Protein AF-A0A8D2QQG3-F1 (afdb_monomer)

InterPro domains:
  IPR013783 Immunoglobulin-like fold [G3DSA:2.60.40.10] (27-71)
  IPR036116 Fibronectin type III superfamily [SSF49265] (28-70)
  IPR048668 Cytokine receptor common subunit beta, N-terminal [PF21460] (30-70)

Secondary structure (DSSP, 8-state):
--HHHHHHHHHHHHHHHHS-GGGGSSS--HHHHH-EEEE-SSS-EEEE----HHHHTT----PPP------

Radius of gyration: 18.13 Å; Cα contacts (8 Å, |Δi|>4): 34; chains: 1; bounding box: 31×28×48 Å

Nearest PDB structures (foldseek):
  1ntm-assembly1_I-2  TM=3.287E-01  e=7.616E+00  Bos taurus
  1sqq-assembly1_I-2  TM=3.696E-01  e=8.143E+00  Bos taurus
  9c57-assembly1_K  TM=2.226E-01  e=4.764E+00  Homo sapiens

Structure (mmCIF, N/CA/C/O backbone):
data_AF-A0A8D2QQG3-F1
#
_entry.id   AF-A0A8D2QQG3-F1
#
loop_
_atom_site.group_PDB
_atom_site.id
_atom_site.type_symbol
_atom_site.label_atom_id
_atom_site.label_alt_id
_atom_site.label_comp_id
_atom_site.label_asym_id
_atom_site.label_entity_id
_atom_site.label_seq_id
_atom_site.pdbx_PDB_ins_code
_atom_site.Cartn_x
_atom_site.Cartn_y
_atom_site.Cartn_z
_atom_site.occupancy
_atom_site.B_iso_or_equiv
_atom_site.auth_seq_id
_atom_site.auth_comp_id
_atom_site.auth_asym_id
_atom_site.auth_atom_id
_atom_site.pdbx_PDB_model_num
ATOM 1 N N . THR A 1 1 ? -17.775 -10.776 29.469 1.00 45.84 1 THR A N 1
ATOM 2 C CA . THR A 1 1 ? -17.131 -10.276 28.231 1.00 45.84 1 THR A CA 1
ATOM 3 C C . THR A 1 1 ? -17.633 -8.904 27.771 1.00 45.84 1 THR A C 1
ATOM 5 O O . THR A 1 1 ? -17.152 -8.429 26.755 1.00 45.84 1 THR A O 1
ATOM 8 N N . ALA A 1 2 ? -18.538 -8.235 28.507 1.00 41.25 2 ALA A N 1
ATOM 9 C CA . ALA A 1 2 ? -18.992 -6.864 28.213 1.00 41.25 2 ALA A CA 1
ATOM 10 C C . ALA A 1 2 ? -18.155 -5.778 28.927 1.00 41.25 2 ALA A C 1
ATOM 12 O O . ALA A 1 2 ? -17.875 -4.734 28.350 1.00 41.25 2 ALA A O 1
ATOM 13 N N . THR A 1 3 ? -17.643 -6.088 30.120 1.00 39.00 3 THR A N 1
ATOM 14 C CA . THR A 1 3 ? -16.850 -5.183 30.968 1.00 39.00 3 THR A CA 1
ATOM 15 C C . THR A 1 3 ? -15.539 -4.724 30.321 1.00 39.00 3 THR A C 1
ATOM 17 O O . THR A 1 3 ? -15.223 -3.544 30.342 1.00 39.00 3 THR A O 1
ATOM 20 N N . HIS A 1 4 ? -14.825 -5.622 29.636 1.00 43.81 4 HIS A N 1
ATOM 21 C CA . HIS A 1 4 ? -13.541 -5.301 28.997 1.00 43.81 4 HIS A CA 1
ATOM 22 C C . HIS A 1 4 ? -13.681 -4.349 27.789 1.00 43.81 4 HIS A C 1
ATOM 24 O O . HIS A 1 4 ? -12.743 -3.635 27.444 1.00 43.81 4 HIS A O 1
ATOM 30 N N . LYS A 1 5 ? -14.854 -4.335 27.134 1.00 40.16 5 LYS A N 1
ATOM 31 C CA . LYS A 1 5 ? -15.157 -3.468 25.981 1.00 40.16 5 LYS A CA 1
ATOM 32 C C . LYS A 1 5 ? -15.585 -2.070 26.439 1.00 40.16 5 LYS A C 1
ATOM 34 O O . LYS A 1 5 ? -15.195 -1.076 25.828 1.00 40.16 5 LYS A O 1
ATOM 39 N N . GLU A 1 6 ? -16.337 -1.994 27.535 1.00 42.78 6 GLU A N 1
ATOM 40 C CA . GLU A 1 6 ? -16.737 -0.738 28.184 1.00 42.78 6 GLU A CA 1
ATOM 41 C C . GLU A 1 6 ? -15.544 -0.030 28.840 1.0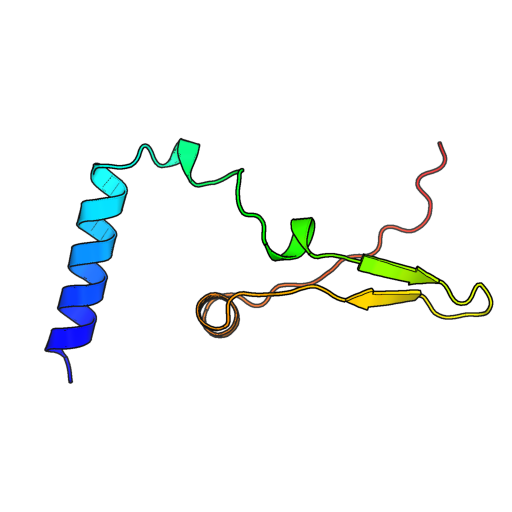0 42.78 6 GLU A C 1
ATOM 43 O O . GLU A 1 6 ? -15.392 1.183 28.680 1.00 42.78 6 GLU A O 1
ATOM 48 N N . GLU A 1 7 ? -14.645 -0.779 29.490 1.00 50.50 7 GLU A N 1
ATOM 49 C CA . GLU A 1 7 ? -13.389 -0.244 30.032 1.00 50.50 7 GLU A CA 1
ATOM 50 C C . GLU A 1 7 ? -12.486 0.299 28.922 1.00 50.50 7 GLU A C 1
ATOM 52 O O . GLU A 1 7 ? -12.016 1.431 29.014 1.00 50.50 7 GLU A O 1
ATOM 57 N N . MET A 1 8 ? -12.316 -0.444 27.824 1.00 52.47 8 MET A N 1
ATOM 58 C CA . MET A 1 8 ? -11.505 -0.004 26.683 1.00 52.47 8 MET A CA 1
ATOM 59 C C . MET A 1 8 ? -12.087 1.254 26.015 1.00 52.47 8 MET A C 1
ATOM 61 O O . MET A 1 8 ? -11.344 2.175 25.683 1.00 52.47 8 MET A O 1
ATOM 65 N N . THR A 1 9 ? -13.418 1.355 25.910 1.00 52.00 9 THR A N 1
ATOM 66 C CA . THR A 1 9 ? -14.107 2.549 25.383 1.00 52.00 9 THR A CA 1
ATOM 67 C C . THR A 1 9 ? -13.939 3.756 26.314 1.00 52.00 9 THR A C 1
ATOM 69 O O . THR A 1 9 ? -13.642 4.858 25.857 1.00 52.00 9 THR A O 1
ATOM 72 N N . THR A 1 10 ? -14.068 3.554 27.629 1.00 53.59 10 THR A N 1
ATOM 73 C CA . THR A 1 10 ? -13.944 4.618 28.641 1.00 53.59 10 THR A CA 1
ATOM 74 C C . THR A 1 10 ? -12.508 5.137 28.749 1.00 53.59 10 THR A C 1
ATOM 76 O O . THR A 1 10 ? -12.293 6.347 28.792 1.00 53.59 10 THR A O 1
ATOM 79 N N . ILE A 1 11 ? -11.512 4.246 28.708 1.00 60.31 11 ILE A N 1
ATOM 80 C CA . ILE A 1 11 ? -10.086 4.608 28.667 1.00 60.31 11 ILE A CA 1
ATOM 81 C C . ILE A 1 11 ? -9.772 5.406 27.392 1.00 60.31 11 ILE A C 1
ATOM 83 O O . ILE A 1 11 ? -9.062 6.408 27.456 1.00 60.31 11 ILE A O 1
ATOM 87 N N . CYS A 1 12 ? -10.343 5.019 26.248 1.00 54.97 12 CYS A N 1
ATOM 88 C CA . CYS A 1 12 ? -10.161 5.726 24.980 1.00 54.97 12 CYS A CA 1
ATOM 89 C C . CYS A 1 12 ? -10.779 7.140 24.998 1.00 54.97 12 CYS A C 1
ATOM 91 O O . CYS A 1 12 ? -10.189 8.087 24.484 1.00 54.97 12 CYS A O 1
ATOM 93 N N . LEU A 1 13 ? -11.940 7.318 25.635 1.00 57.47 13 LEU A N 1
ATOM 94 C CA . LEU A 1 13 ? -12.566 8.637 25.796 1.00 57.47 13 LEU A CA 1
ATOM 95 C C . LEU A 1 13 ? -11.765 9.548 26.743 1.00 57.47 13 LEU A C 1
ATOM 97 O O . LEU A 1 13 ? -11.583 10.729 26.449 1.00 57.47 13 LEU A O 1
ATOM 101 N N . LEU A 1 14 ? -11.242 9.006 27.848 1.00 58.75 14 LEU A N 1
ATOM 102 C CA . LEU A 1 14 ? -10.442 9.759 28.824 1.00 58.75 14 LEU A CA 1
ATOM 103 C C . LEU A 1 14 ? -9.091 10.228 28.254 1.00 58.75 14 LEU A C 1
ATOM 105 O O . LEU A 1 14 ? -8.630 11.330 28.575 1.00 58.75 14 LEU A O 1
ATOM 109 N N . THR A 1 15 ? -8.469 9.440 27.373 1.00 57.09 15 THR A N 1
ATOM 110 C CA . THR A 1 15 ? -7.231 9.842 26.685 1.00 57.09 15 THR A CA 1
ATOM 111 C C . THR A 1 15 ? -7.487 10.893 25.602 1.00 57.09 15 THR A C 1
ATOM 113 O O . THR A 1 15 ? -6.703 11.835 25.498 1.00 57.09 15 THR A O 1
ATOM 116 N N . MET A 1 16 ? -8.604 10.834 24.867 1.00 53.31 16 MET A N 1
ATOM 117 C CA . MET A 1 16 ? -8.946 11.856 23.862 1.00 53.31 16 MET A CA 1
ATOM 118 C C . MET A 1 16 ? -9.205 13.256 24.449 1.00 53.31 16 MET A C 1
ATOM 120 O O . MET A 1 16 ? -8.950 14.247 23.773 1.00 53.31 16 MET A O 1
ATOM 124 N N . VAL A 1 17 ? -9.672 13.368 25.700 1.00 55.78 17 VAL A N 1
ATOM 125 C CA . VAL A 1 17 ? -9.879 14.672 26.372 1.00 55.78 17 VAL A CA 1
ATOM 126 C C . VAL A 1 17 ? -8.560 15.279 26.874 1.00 55.78 17 VAL A C 1
ATOM 128 O O . VAL A 1 17 ? -8.421 16.499 26.935 1.00 55.78 17 VAL A O 1
ATOM 131 N N . SER A 1 18 ? -7.574 14.441 27.205 1.00 54.31 18 SER A N 1
ATOM 132 C CA . SER A 1 18 ? -6.284 14.877 27.769 1.00 54.31 18 SER A CA 1
ATOM 133 C C . SER A 1 18 ? -5.206 15.122 26.705 1.00 54.31 18 SER A C 1
ATOM 135 O O . SER A 1 18 ? -4.203 15.789 26.964 1.00 54.31 18 SER A O 1
ATOM 137 N N . ILE A 1 19 ? -5.399 14.595 25.496 1.00 54.84 19 ILE A N 1
ATOM 138 C CA . ILE A 1 19 ? -4.489 14.742 24.364 1.00 54.84 19 ILE A CA 1
ATOM 139 C C . ILE A 1 19 ? -5.195 15.627 23.340 1.00 54.84 19 ILE A C 1
ATOM 141 O O . ILE A 1 19 ? -6.191 15.213 22.764 1.00 54.84 19 ILE A O 1
ATOM 145 N N . ASN A 1 20 ? -4.696 16.846 23.098 1.00 49.75 20 ASN A N 1
ATOM 146 C CA . ASN A 1 20 ? -5.249 17.725 22.061 1.00 49.75 20 ASN A CA 1
ATOM 147 C C . ASN A 1 20 ? -5.434 16.929 20.748 1.00 49.75 20 ASN A C 1
ATOM 149 O O . ASN A 1 20 ? -4.424 16.488 20.185 1.00 49.75 20 ASN A O 1
ATOM 153 N N . PRO A 1 21 ? -6.668 16.749 20.240 1.00 49.81 21 PRO A N 1
ATOM 154 C CA . PRO A 1 21 ? -6.960 15.802 19.156 1.00 49.81 21 PRO A CA 1
ATOM 155 C C . PRO A 1 21 ? -6.227 16.141 17.848 1.00 49.81 21 PRO A C 1
ATOM 157 O O . PRO A 1 21 ? -5.941 15.271 17.032 1.00 49.81 21 PRO A O 1
ATOM 160 N N . TRP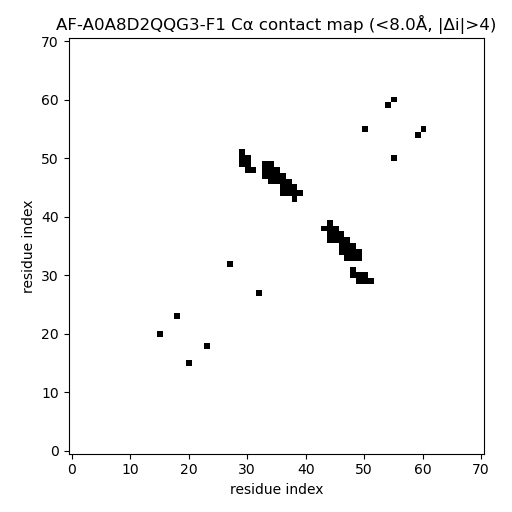 A 1 22 ? -5.809 17.398 17.690 1.00 48.91 22 TRP A N 1
ATOM 161 C CA . TRP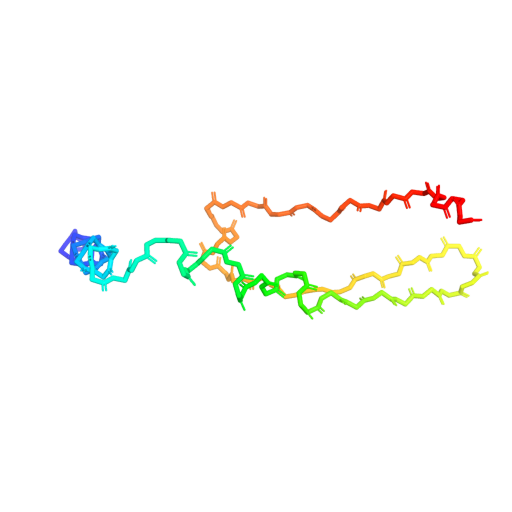 A 1 22 ? -5.007 17.873 16.563 1.00 48.91 22 TRP A CA 1
ATOM 162 C C . TRP A 1 22 ? -3.545 17.407 16.588 1.00 48.91 22 TRP A C 1
ATOM 164 O O . TRP A 1 22 ? -2.896 17.365 15.546 1.00 48.91 22 TRP A O 1
ATOM 174 N N . LYS A 1 23 ? -3.007 17.032 17.758 1.00 42.91 23 LYS A N 1
ATOM 175 C CA . LYS A 1 23 ? -1.621 16.550 17.889 1.00 42.91 23 LYS A CA 1
ATOM 176 C C . LYS A 1 23 ? -1.481 15.065 17.540 1.00 42.91 23 LYS A C 1
ATOM 178 O O . LYS A 1 23 ? -0.375 14.620 17.249 1.00 42.91 23 LYS A O 1
ATOM 183 N N . TYR A 1 24 ? -2.588 14.322 17.515 1.00 51.25 24 TYR A N 1
ATOM 184 C CA . TYR A 1 24 ? -2.612 12.880 17.252 1.00 51.25 24 TYR A CA 1
ATOM 185 C C . TYR A 1 24 ? -3.026 12.500 15.824 1.00 51.25 24 TYR A C 1
ATOM 187 O O . TYR A 1 24 ? -3.251 11.331 15.544 1.00 51.25 24 TYR A O 1
ATOM 195 N N . SER A 1 25 ? -3.119 13.466 14.905 1.00 50.84 25 SER A N 1
ATOM 196 C CA . SER A 1 25 ? -3.654 13.210 13.558 1.00 50.84 25 SER A CA 1
ATOM 197 C C . SER A 1 25 ? -2.621 13.274 12.427 1.00 50.84 25 SER A C 1
ATOM 199 O O . SER A 1 25 ? -2.964 12.942 11.296 1.00 50.84 25 SER A O 1
ATOM 201 N N . VAL A 1 26 ? -1.374 13.693 12.676 1.00 48.84 26 VAL A N 1
ATOM 202 C CA . VAL A 1 26 ? -0.400 13.921 11.583 1.00 48.84 26 VAL A CA 1
ATOM 203 C C . VAL A 1 26 ? 0.877 13.080 11.702 1.00 48.84 26 VAL A C 1
ATOM 205 O O . VAL A 1 26 ? 1.545 12.857 10.696 1.00 48.84 26 VAL A O 1
ATOM 208 N N . PHE A 1 27 ? 1.234 12.567 12.885 1.00 51.78 27 PHE A N 1
ATOM 209 C CA . PHE A 1 27 ? 2.613 12.112 13.117 1.00 51.78 27 PHE A CA 1
ATOM 210 C C . PHE A 1 27 ? 2.877 10.605 13.146 1.00 51.78 27 PHE A C 1
ATOM 212 O O . PHE A 1 27 ? 4.043 10.237 13.183 1.00 51.78 27 PHE A O 1
ATOM 219 N N . GLU A 1 28 ? 1.880 9.732 13.019 1.00 55.16 28 GLU A N 1
ATOM 220 C CA . GLU A 1 28 ? 2.102 8.288 12.813 1.00 55.16 28 GLU A CA 1
ATOM 221 C C . GLU A 1 28 ? 1.142 7.753 11.748 1.00 55.16 28 GLU A C 1
ATOM 223 O O . GLU A 1 28 ? 0.303 6.893 11.990 1.00 55.16 28 GLU A O 1
ATOM 228 N N . ASN A 1 29 ? 1.254 8.276 10.525 1.00 70.56 29 ASN A N 1
ATOM 229 C CA . ASN A 1 29 ? 0.668 7.601 9.373 1.00 70.56 29 ASN A CA 1
ATOM 230 C C . ASN A 1 29 ? 1.536 6.376 9.038 1.00 70.56 29 ASN A C 1
ATOM 232 O O . ASN A 1 29 ? 2.336 6.427 8.104 1.00 70.56 29 ASN A O 1
ATOM 236 N N . ILE A 1 30 ? 1.451 5.322 9.863 1.00 80.94 30 ILE A N 1
ATOM 237 C CA . ILE A 1 30 ? 2.260 4.098 9.739 1.00 80.94 30 ILE A CA 1
ATOM 238 C C . ILE A 1 30 ? 2.233 3.551 8.304 1.00 80.94 30 ILE A C 1
ATOM 240 O O . ILE A 1 30 ? 3.320 3.305 7.775 1.00 80.94 30 ILE A O 1
ATOM 244 N N . PRO A 1 31 ? 1.078 3.456 7.618 1.00 85.81 31 PRO A N 1
ATOM 245 C CA . PRO A 1 31 ? 1.029 3.014 6.224 1.00 85.81 31 PRO A CA 1
ATOM 246 C C . PRO A 1 31 ? 1.866 3.893 5.294 1.00 85.81 31 PRO A C 1
ATOM 248 O O . PRO A 1 31 ? 2.704 3.388 4.556 1.00 85.81 31 PRO A O 1
ATOM 251 N N . MET A 1 32 ? 1.739 5.218 5.389 1.00 84.31 32 MET A N 1
ATOM 252 C CA . MET A 1 32 ? 2.494 6.143 4.535 1.00 84.31 32 MET A CA 1
ATOM 253 C C . MET A 1 32 ? 3.991 6.184 4.875 1.00 84.31 32 MET A C 1
ATOM 255 O O . MET A 1 32 ? 4.822 6.292 3.980 1.00 84.31 32 MET A O 1
ATOM 259 N N . LYS A 1 33 ? 4.356 6.089 6.159 1.00 86.69 33 LYS A N 1
ATOM 260 C CA . LYS A 1 33 ? 5.759 6.084 6.607 1.00 86.69 33 LYS A CA 1
ATOM 261 C C . LYS A 1 33 ? 6.486 4.788 6.258 1.00 86.69 33 LYS A C 1
ATOM 263 O O . LYS A 1 33 ? 7.689 4.806 6.015 1.00 86.69 33 LYS A O 1
ATOM 268 N N . SER A 1 34 ? 5.778 3.664 6.300 1.00 90.31 34 SER A N 1
ATOM 269 C CA . SER A 1 34 ? 6.338 2.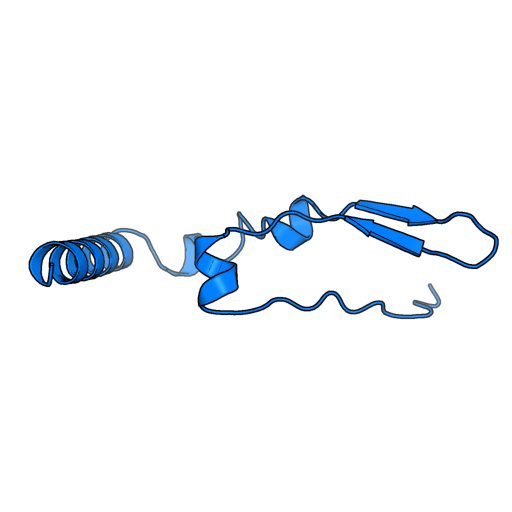340 6.017 1.00 90.31 34 SER A CA 1
ATOM 270 C C . SER A 1 34 ? 6.298 1.971 4.536 1.00 90.31 34 SER A C 1
ATOM 272 O O . SER A 1 34 ? 6.930 0.983 4.160 1.00 90.31 34 SER A O 1
ATOM 274 N N . LEU A 1 35 ? 5.595 2.754 3.710 1.00 92.25 35 LEU A N 1
ATOM 275 C CA . LEU A 1 35 ? 5.448 2.507 2.285 1.00 92.25 35 LEU A CA 1
ATOM 276 C C . LEU A 1 35 ? 6.808 2.485 1.580 1.00 92.25 35 LEU A C 1
ATOM 278 O O . LEU A 1 35 ? 7.532 3.480 1.523 1.00 92.25 35 LEU A O 1
ATOM 282 N N . LYS A 1 36 ? 7.126 1.338 0.987 1.00 93.06 36 LYS A N 1
ATOM 283 C CA . LYS A 1 36 ? 8.291 1.124 0.132 1.00 93.06 36 LYS A CA 1
ATOM 284 C C . LYS A 1 36 ? 7.832 0.498 -1.169 1.00 93.06 36 LYS A C 1
ATOM 286 O O . LYS A 1 36 ? 7.196 -0.552 -1.145 1.00 93.06 36 LYS A O 1
ATOM 291 N N . CYS A 1 37 ? 8.194 1.116 -2.286 1.00 93.31 37 CYS A N 1
ATOM 292 C CA . CYS A 1 37 ? 7.901 0.601 -3.616 1.00 93.31 37 CYS A CA 1
ATOM 293 C C . CYS A 1 37 ? 9.197 0.264 -4.352 1.00 93.31 37 CYS A C 1
ATOM 295 O O . CYS A 1 37 ? 10.141 1.053 -4.363 1.00 93.31 37 CYS A O 1
ATOM 297 N N . TYR A 1 38 ? 9.224 -0.907 -4.972 1.00 92.94 38 TYR A N 1
ATOM 298 C CA . TYR A 1 38 ? 10.287 -1.371 -5.847 1.00 92.94 38 TYR A CA 1
ATOM 299 C C . TYR A 1 38 ? 9.732 -1.515 -7.261 1.00 92.94 38 TYR A C 1
ATOM 301 O O . TYR A 1 38 ? 8.666 -2.100 -7.449 1.00 92.94 38 TYR A O 1
ATOM 309 N N . ASN A 1 39 ? 10.446 -0.968 -8.241 1.00 90.31 39 ASN A N 1
ATOM 310 C CA . ASN A 1 39 ? 10.104 -1.093 -9.651 1.00 90.31 39 ASN A CA 1
ATOM 311 C C . ASN A 1 39 ? 11.085 -2.066 -10.310 1.00 90.31 39 ASN A C 1
ATOM 313 O O . ASN A 1 39 ? 12.298 -1.877 -10.199 1.00 90.31 39 ASN A O 1
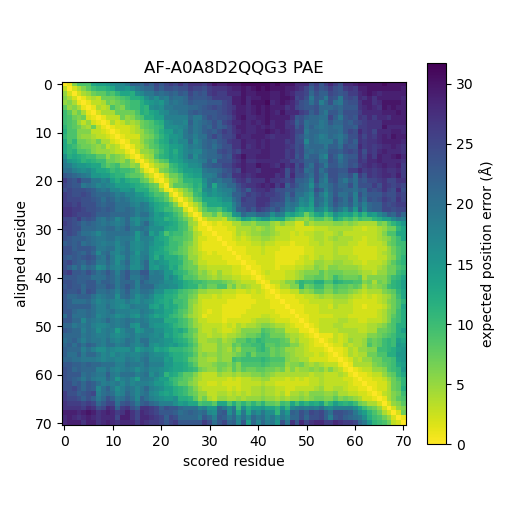ATOM 317 N N . ASP A 1 40 ? 10.561 -3.082 -10.991 1.00 91.31 40 ASP A N 1
ATOM 318 C CA . ASP A 1 40 ? 11.364 -4.036 -11.762 1.00 91.31 40 ASP A CA 1
ATOM 319 C C . ASP A 1 40 ? 11.799 -3.499 -13.141 1.00 91.31 40 ASP A C 1
ATOM 321 O O . ASP A 1 40 ? 12.528 -4.175 -13.864 1.00 91.31 40 ASP A O 1
ATOM 325 N N . TYR A 1 41 ? 11.360 -2.285 -13.494 1.00 85.31 41 TYR A N 1
ATOM 326 C CA . TYR A 1 41 ? 11.575 -1.561 -14.753 1.00 85.31 41 TYR A CA 1
ATOM 327 C C . TYR A 1 41 ? 11.083 -2.271 -16.020 1.00 85.31 41 TYR A C 1
ATOM 329 O O . TYR A 1 41 ? 11.285 -1.757 -17.119 1.00 85.31 41 TYR A O 1
ATOM 337 N N . ASN A 1 42 ? 10.397 -3.403 -15.884 1.00 90.62 42 ASN A N 1
ATOM 338 C CA . ASN A 1 42 ? 9.819 -4.140 -16.999 1.00 90.62 42 ASN A CA 1
ATOM 339 C C . ASN A 1 42 ? 8.310 -3.923 -17.058 1.00 90.62 42 ASN A C 1
ATOM 341 O O . ASN A 1 42 ? 7.781 -3.494 -18.080 1.00 90.62 42 ASN A O 1
ATOM 345 N N . SER A 1 43 ? 7.605 -4.240 -15.971 1.00 87.75 43 SER A N 1
ATOM 346 C CA . SER A 1 43 ? 6.136 -4.243 -15.973 1.00 87.75 43 SER A CA 1
ATOM 347 C C . SER A 1 43 ? 5.488 -4.129 -14.598 1.00 87.75 43 SER A C 1
ATOM 349 O O . SER A 1 43 ? 4.278 -3.917 -14.528 1.00 87.75 43 SER A O 1
ATOM 351 N N . GLN A 1 44 ? 6.248 -4.269 -13.510 1.00 90.69 44 GLN A N 1
ATOM 352 C CA . GLN A 1 44 ? 5.686 -4.383 -12.175 1.00 90.69 44 GLN A CA 1
ATOM 353 C C . GLN A 1 44 ? 6.320 -3.398 -11.198 1.00 90.69 44 GLN A C 1
ATOM 355 O O . GLN A 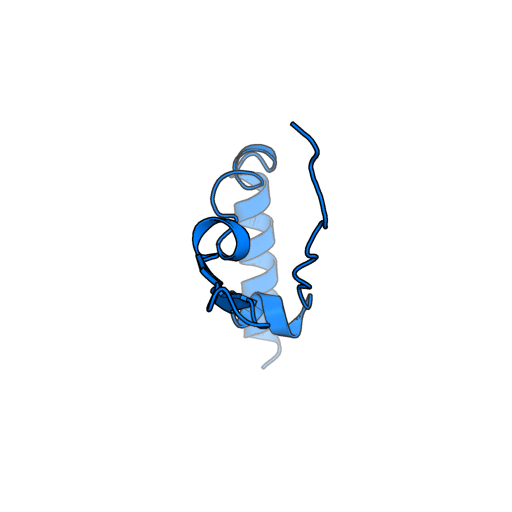1 44 ? 7.537 -3.308 -11.028 1.00 90.69 44 GLN A O 1
ATOM 360 N N . VAL A 1 45 ? 5.443 -2.715 -10.469 1.00 92.12 45 VAL A N 1
ATOM 361 C CA . VAL A 1 45 ? 5.794 -2.006 -9.245 1.00 92.12 45 VAL A CA 1
ATOM 362 C C . VAL A 1 45 ? 5.223 -2.798 -8.080 1.00 92.12 45 VAL A C 1
ATOM 364 O O . VAL A 1 45 ? 4.015 -3.003 -7.990 1.00 92.12 45 VAL A O 1
ATOM 367 N N . THR A 1 46 ? 6.096 -3.248 -7.187 1.00 94.94 46 THR A N 1
ATOM 368 C CA . THR A 1 46 ? 5.703 -3.912 -5.943 1.00 94.94 46 THR A CA 1
ATOM 369 C C . THR A 1 46 ? 5.820 -2.918 -4.803 1.00 94.94 46 THR A C 1
ATOM 371 O O . THR A 1 46 ? 6.918 -2.451 -4.502 1.00 94.94 46 THR A O 1
ATOM 374 N N . CYS A 1 47 ? 4.703 -2.604 -4.154 1.00 93.50 47 CYS A N 1
ATOM 375 C CA . CYS A 1 47 ? 4.676 -1.766 -2.961 1.00 93.50 47 CYS A CA 1
ATOM 376 C C . CYS A 1 47 ? 4.378 -2.608 -1.720 1.00 93.50 47 CYS A C 1
ATOM 378 O O . CYS A 1 47 ? 3.534 -3.499 -1.742 1.00 93.50 47 CYS A O 1
ATOM 380 N N . THR A 1 48 ? 5.071 -2.299 -0.631 1.00 94.44 48 THR A N 1
ATOM 381 C CA . THR A 1 48 ? 4.893 -2.913 0.687 1.00 94.44 48 THR A CA 1
ATOM 382 C C . THR A 1 48 ? 4.712 -1.813 1.716 1.00 94.44 48 THR A C 1
ATOM 384 O O . THR A 1 48 ? 5.420 -0.808 1.678 1.00 94.44 48 THR A O 1
ATOM 387 N N . TRP A 1 49 ? 3.750 -1.982 2.612 1.00 92.31 49 TRP A N 1
ATOM 388 C CA . TRP A 1 49 ? 3.494 -1.074 3.722 1.00 92.31 49 TRP A CA 1
ATOM 389 C C . TRP A 1 49 ? 2.975 -1.877 4.913 1.00 92.31 49 TRP A C 1
ATOM 391 O O . TRP A 1 49 ? 2.574 -3.033 4.780 1.00 92.31 49 TRP A O 1
ATOM 401 N N . MET A 1 50 ? 3.034 -1.271 6.090 1.00 89.81 50 MET A N 1
ATOM 402 C CA . MET A 1 50 ? 2.537 -1.831 7.338 1.00 89.81 50 MET A CA 1
ATOM 403 C C . MET A 1 50 ? 1.229 -1.151 7.728 1.00 89.81 50 MET A C 1
ATOM 405 O O . MET A 1 50 ? 1.076 0.060 7.570 1.00 89.81 50 MET A O 1
ATOM 409 N N . GLU A 1 51 ? 0.318 -1.929 8.301 1.00 84.56 51 GLU A N 1
ATOM 410 C CA . GLU A 1 51 ? -0.940 -1.456 8.876 1.00 84.56 51 GLU A CA 1
ATOM 411 C C . GLU A 1 51 ? -1.073 -1.953 10.315 1.00 84.56 51 GLU A C 1
ATOM 413 O O . GLU A 1 51 ? -0.521 -2.991 10.688 1.00 84.56 51 GLU A O 1
ATOM 418 N N . HIS A 1 52 ? -1.824 -1.213 11.131 1.00 80.62 52 HIS A N 1
ATOM 419 C CA . HIS A 1 52 ? -2.263 -1.721 12.425 1.00 80.62 52 HIS A CA 1
ATOM 420 C C . HIS A 1 52 ? -3.363 -2.758 12.204 1.00 80.62 52 HIS A C 1
ATOM 422 O O . HIS A 1 52 ? -4.368 -2.454 11.563 1.00 80.62 52 HIS A O 1
ATOM 428 N N . SER A 1 53 ? -3.212 -3.949 12.784 1.00 81.12 53 SER A N 1
ATOM 429 C CA . SER A 1 53 ? -4.226 -5.009 12.699 1.00 81.12 53 SER A CA 1
ATOM 430 C C . SER A 1 53 ? -5.588 -4.548 13.224 1.00 81.12 53 SER A C 1
ATOM 432 O O . SER A 1 53 ? -6.610 -4.799 12.601 1.00 81.12 53 SER A O 1
ATOM 434 N N . GLU A 1 54 ? -5.593 -3.787 14.319 1.00 78.62 54 GLU A N 1
ATOM 435 C CA . GLU A 1 54 ? -6.804 -3.209 14.917 1.00 78.62 54 GLU A CA 1
ATOM 436 C C . GLU A 1 54 ? -7.504 -2.208 13.986 1.00 78.62 54 GLU A C 1
ATOM 438 O O . GLU A 1 54 ? -8.728 -2.097 13.998 1.00 78.62 54 GLU A O 1
ATOM 443 N N . ALA A 1 55 ? -6.734 -1.478 13.171 1.00 75.44 55 ALA A N 1
ATOM 444 C CA . ALA A 1 55 ? -7.284 -0.542 12.199 1.00 75.44 55 ALA A CA 1
ATOM 445 C C . ALA A 1 55 ? -7.840 -1.275 10.977 1.00 75.44 55 ALA A C 1
ATOM 447 O O . ALA A 1 55 ? -8.884 -0.878 10.481 1.00 75.44 55 ALA A O 1
ATOM 448 N N . HIS A 1 56 ? -7.193 -2.354 10.533 1.00 79.94 56 HIS A N 1
ATOM 449 C CA . HIS A 1 56 ? -7.620 -3.136 9.373 1.00 79.94 56 HIS A CA 1
ATOM 450 C C . HIS A 1 56 ? -9.040 -3.707 9.532 1.00 79.94 56 HIS A C 1
ATOM 452 O O . HIS A 1 56 ? -9.844 -3.630 8.604 1.00 79.94 56 HIS A O 1
ATOM 458 N N . ASP A 1 57 ? -9.376 -4.197 10.729 1.00 80.38 57 ASP A N 1
ATOM 459 C CA . ASP A 1 57 ? -10.702 -4.753 11.038 1.00 80.38 57 ASP A CA 1
ATOM 460 C C . ASP A 1 57 ? -11.817 -3.690 11.074 1.00 80.38 57 ASP A C 1
ATOM 462 O O . ASP A 1 57 ? -13.002 -4.014 10.965 1.00 80.38 57 ASP A O 1
ATOM 466 N N . LEU A 1 58 ? -11.456 -2.414 11.240 1.00 81.31 58 LEU A N 1
ATOM 467 C CA . LEU A 1 58 ? -12.394 -1.294 11.360 1.00 81.31 58 LEU A CA 1
ATOM 468 C C . LEU A 1 58 ? -12.473 -0.453 10.080 1.00 81.31 58 LEU A C 1
ATOM 470 O O . LEU A 1 58 ? -13.548 0.016 9.707 1.00 81.31 58 LEU A O 1
ATOM 474 N N . VAL A 1 59 ? -11.332 -0.232 9.429 1.00 78.69 59 VAL A N 1
ATOM 475 C CA . VAL A 1 59 ? -11.141 0.634 8.265 1.00 78.69 59 VAL A CA 1
ATOM 476 C C . VAL A 1 59 ? -10.051 0.032 7.374 1.00 78.69 59 VAL A C 1
ATOM 478 O O . VAL A 1 59 ? -8.858 0.165 7.642 1.00 78.69 59 VAL A O 1
ATOM 481 N N . GLY A 1 60 ? -10.458 -0.588 6.266 1.00 77.25 60 GLY A N 1
ATOM 482 C CA . GLY A 1 60 ? -9.520 -1.027 5.233 1.00 77.25 60 GLY A CA 1
ATOM 483 C C . GLY A 1 60 ? -8.878 0.166 4.520 1.00 77.25 60 GLY A C 1
ATOM 484 O O . GLY A 1 60 ? -9.570 1.120 4.153 1.00 77.25 60 GLY A O 1
ATOM 485 N N . MET A 1 61 ? -7.562 0.117 4.300 1.00 81.62 61 MET A N 1
ATOM 486 C CA . MET A 1 61 ? -6.845 1.132 3.526 1.00 81.62 61 MET A CA 1
ATOM 487 C C . MET A 1 61 ? -6.569 0.663 2.098 1.00 81.62 61 MET A C 1
ATOM 489 O O . MET A 1 61 ? -6.380 -0.519 1.824 1.00 81.62 61 MET A O 1
ATOM 493 N N . VAL A 1 62 ? -6.544 1.619 1.170 1.00 86.81 62 VAL A N 1
ATOM 494 C CA . VAL A 1 62 ? -6.247 1.375 -0.244 1.00 86.81 62 VAL A CA 1
ATOM 495 C C . VAL A 1 62 ? -5.105 2.289 -0.664 1.00 86.81 62 VAL A C 1
ATOM 497 O O . VAL A 1 62 ? -5.189 3.509 -0.511 1.00 86.81 62 VAL A O 1
ATOM 500 N N . LEU A 1 63 ? -4.044 1.705 -1.219 1.00 88.50 63 LEU A N 1
ATOM 501 C CA . LEU A 1 63 ? -2.961 2.456 -1.844 1.00 88.50 63 LEU A CA 1
ATOM 502 C C . LEU A 1 63 ? -3.362 2.834 -3.273 1.00 88.50 63 LEU A C 1
ATOM 504 O O . LEU A 1 63 ? -3.624 1.963 -4.100 1.00 88.50 63 LEU A O 1
ATOM 508 N N . TYR A 1 64 ? -3.380 4.132 -3.573 1.00 88.56 64 TYR A N 1
ATOM 509 C CA . TYR A 1 64 ? -3.648 4.631 -4.920 1.00 88.56 64 TYR A CA 1
ATOM 510 C C . TYR A 1 64 ? -2.348 5.062 -5.602 1.00 88.56 64 TYR A C 1
ATOM 512 O O . TYR A 1 64 ? -1.651 5.957 -5.119 1.00 88.56 64 TYR A O 1
ATOM 520 N N . GLN A 1 65 ? -2.039 4.458 -6.748 1.00 85.75 65 GLN A N 1
ATOM 521 C CA . GLN A 1 65 ? -0.947 4.906 -7.605 1.00 85.75 65 GLN A CA 1
ATOM 522 C C . GLN A 1 65 ? -1.432 6.061 -8.484 1.00 85.75 65 GLN A C 1
ATOM 524 O O . GLN A 1 65 ? -2.421 5.942 -9.204 1.00 85.75 65 GLN A O 1
ATOM 529 N N . ARG A 1 66 ? -0.729 7.195 -8.440 1.00 84.69 66 ARG A N 1
ATOM 530 C CA . ARG A 1 66 ? -0.951 8.292 -9.386 1.00 84.69 66 ARG A CA 1
ATOM 531 C C . ARG A 1 66 ? 0.050 8.168 -10.530 1.00 84.69 66 ARG A C 1
ATOM 533 O O . ARG A 1 66 ? 1.241 8.385 -10.318 1.00 84.69 66 ARG A O 1
ATOM 540 N N . ASP A 1 67 ? -0.438 7.882 -11.729 1.00 76.31 67 ASP A N 1
ATOM 541 C CA . ASP A 1 67 ? 0.394 7.868 -12.929 1.00 76.31 67 ASP A CA 1
ATOM 542 C C . ASP A 1 67 ? 0.730 9.294 -13.380 1.00 76.31 67 ASP A C 1
ATOM 544 O O . ASP A 1 67 ? -0.137 10.165 -13.431 1.00 76.31 67 ASP A O 1
ATOM 548 N N . ASN A 1 68 ? 2.001 9.522 -13.726 1.00 63.91 68 ASN A N 1
ATOM 549 C CA . ASN A 1 68 ? 2.52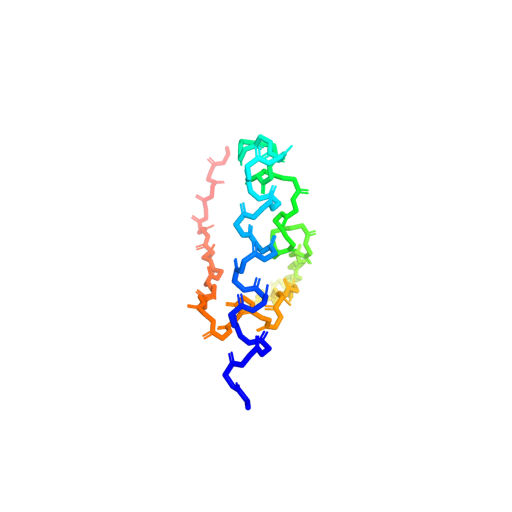7 10.762 -14.305 1.00 63.91 68 ASN A CA 1
ATOM 550 C C . ASN A 1 68 ? 2.221 12.051 -13.519 1.00 63.91 68 ASN A C 1
ATOM 552 O O . ASN A 1 68 ? 1.398 12.876 -13.920 1.00 63.91 68 ASN A O 1
ATOM 556 N N . ILE A 1 69 ? 3.017 12.319 -12.483 1.00 59.94 69 ILE A N 1
ATOM 557 C CA . ILE A 1 69 ? 3.318 13.711 -12.134 1.00 59.94 69 ILE A CA 1
ATOM 558 C C . ILE A 1 69 ? 4.334 14.176 -13.184 1.00 59.94 69 ILE A C 1
ATOM 560 O O . ILE A 1 69 ? 5.527 13.929 -13.033 1.00 59.94 69 ILE A O 1
ATOM 564 N N . LYS A 1 70 ? 3.875 14.769 -14.29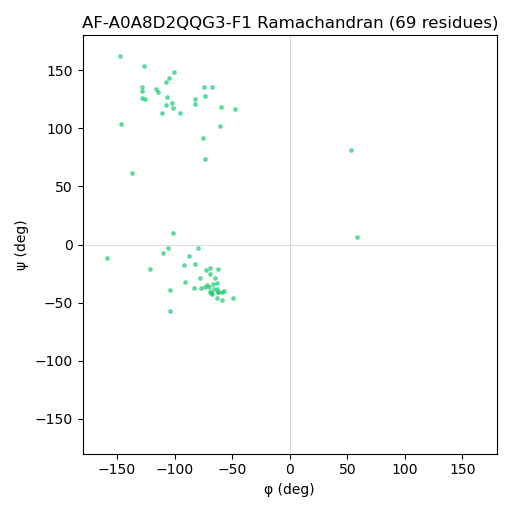5 1.00 53.56 70 LYS A N 1
ATOM 565 C CA . LYS A 1 70 ? 4.779 15.563 -15.140 1.00 53.56 70 LYS A CA 1
ATOM 566 C C . LYS A 1 70 ? 5.306 16.698 -14.254 1.00 53.56 70 LYS A C 1
ATOM 568 O O . LYS A 1 70 ? 4.541 17.610 -13.947 1.00 53.56 70 LYS A O 1
ATOM 573 N N . MET A 1 71 ? 6.540 16.566 -13.769 1.00 50.69 71 MET A N 1
ATOM 574 C CA . MET A 1 71 ? 7.304 17.672 -13.186 1.00 50.69 71 MET A CA 1
ATOM 575 C C . MET A 1 71 ? 7.854 18.554 -14.298 1.00 50.69 71 MET A C 1
ATOM 577 O O . MET A 1 71 ? 8.236 17.990 -15.350 1.00 50.69 71 MET A O 1
#

Sequ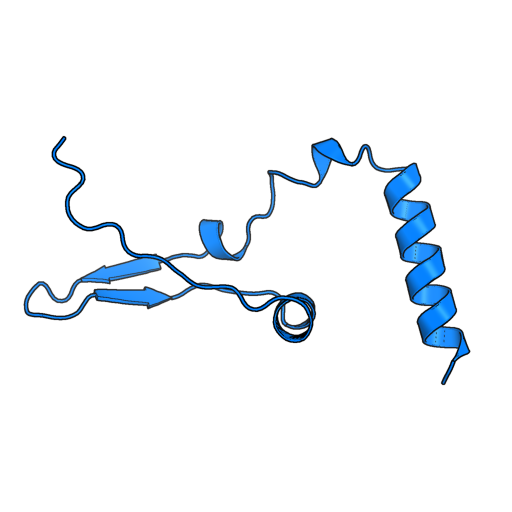ence (71 aa):
TATHKEEMTTICLLTMVSINPWKYSVFENIPMKSLKCYNDYNSQVTCTWMEHSEAHDLVGMVLYQRDNIKM

Mean predicted aligned error: 14.02 Å

Organism: NCBI:txid1220523

pLDDT: mean 70.41, std 18.23, range [39.0, 94.94]

Foldseek 3Di:
DVVVVVVVVVVVVVVPVVDPVVVVPPDCPQFVVQWDWDDPVPDDIDIDGDDDPVCCVVDNDDDDDDPDPPD

Solvent-accessible surface area (backbone atoms only — not comparable to full-atom values): 4791 Å² total; per-residue (Å²): 132,64,64,69,56,52,49,52,50,51,52,54,55,58,49,54,76,75,39,66,69,79,75,75,73,76,81,77,53,51,43,72,73,49,52,45,73,48,71,72,88,78,88,50,74,52,73,46,62,48,77,58,72,77,44,49,80,76,51,78,83,80,90,79,85,79,82,78,81,83,126